Protein AF-A0A0H5CY88-F1 (afdb_monomer_lite)

Structure (mmCIF, N/CA/C/O backbone):
data_AF-A0A0H5CY88-F1
#
_entry.id   AF-A0A0H5CY88-F1
#
loop_
_atom_site.group_PDB
_atom_site.id
_atom_site.type_symbol
_atom_site.label_atom_id
_atom_site.label_alt_id
_atom_site.label_comp_id
_atom_site.label_asym_id
_atom_site.label_entity_id
_atom_site.label_seq_id
_atom_site.pdbx_PDB_ins_code
_atom_site.Cartn_x
_atom_site.Cartn_y
_atom_site.Cartn_z
_atom_site.occupancy
_atom_site.B_iso_or_equiv
_atom_site.auth_seq_id
_atom_site.auth_comp_id
_atom_site.auth_asym_id
_atom_site.auth_atom_id
_atom_site.pdbx_PDB_model_num
ATOM 1 N N . MET A 1 1 ? -4.247 -7.284 -29.273 1.00 38.53 1 MET A N 1
ATOM 2 C CA . MET A 1 1 ? -3.853 -8.419 -28.415 1.00 38.53 1 MET A CA 1
ATOM 3 C C . MET A 1 1 ? -3.224 -7.793 -27.174 1.00 38.53 1 MET A C 1
ATOM 5 O O . MET A 1 1 ? -2.034 -7.542 -27.180 1.00 38.53 1 MET A O 1
ATOM 9 N N . SER A 1 2 ? -3.966 -7.184 -26.248 1.00 50.31 2 SER A N 1
ATOM 10 C CA . SER A 1 2 ? -5.011 -7.745 -25.372 1.00 50.31 2 SER A CA 1
ATOM 11 C C . SER A 1 2 ? -4.508 -8.981 -24.635 1.00 50.31 2 SER A C 1
ATOM 13 O O . SER A 1 2 ? -4.154 -9.957 -25.282 1.00 50.31 2 SER A O 1
ATOM 15 N N . GLU A 1 3 ? -4.519 -8.888 -23.304 1.00 47.97 3 GLU A N 1
ATOM 16 C CA . GLU A 1 3 ? -4.336 -9.984 -22.345 1.00 47.97 3 GLU A CA 1
ATOM 17 C C . GLU A 1 3 ? -2.895 -10.426 -22.058 1.00 47.97 3 GLU A C 1
ATOM 19 O O . GLU A 1 3 ? -2.565 -11.607 -22.073 1.00 47.97 3 GLU A O 1
ATOM 24 N N . THR A 1 4 ? -2.055 -9.494 -21.593 1.00 49.97 4 THR A N 1
ATOM 25 C CA . THR A 1 4 ? -1.116 -9.873 -20.525 1.00 49.97 4 THR A CA 1
ATOM 26 C C . THR A 1 4 ? -1.952 -10.036 -19.264 1.00 49.97 4 THR A C 1
ATOM 28 O O . THR A 1 4 ? -2.118 -9.094 -18.487 1.00 49.97 4 THR A O 1
ATOM 31 N N . GLY A 1 5 ? -2.565 -11.212 -19.112 1.00 43.84 5 GLY A N 1
ATOM 32 C CA . GLY A 1 5 ? -3.193 -11.614 -17.864 1.00 43.84 5 GLY A CA 1
ATOM 33 C C . GLY A 1 5 ? -2.219 -11.301 -16.737 1.00 43.84 5 GLY A C 1
ATOM 34 O O . GLY A 1 5 ? -1.060 -11.716 -16.773 1.00 43.84 5 GLY A O 1
ATOM 35 N N . ALA A 1 6 ? -2.661 -10.485 -15.788 1.00 52.94 6 ALA A N 1
ATOM 36 C CA . ALA A 1 6 ? -1.883 -10.097 -14.631 1.00 52.94 6 ALA A CA 1
ATOM 37 C C . ALA A 1 6 ? -1.744 -11.308 -13.698 1.00 52.94 6 ALA A C 1
ATOM 39 O O . ALA A 1 6 ? -2.361 -11.375 -12.638 1.00 52.94 6 ALA A O 1
ATOM 40 N N . VAL A 1 7 ? -0.954 -12.300 -14.111 1.00 52.16 7 VAL A N 1
ATOM 41 C CA . VAL A 1 7 ? -0.607 -13.483 -13.324 1.00 52.16 7 VAL A CA 1
ATOM 42 C C . VAL A 1 7 ? 0.356 -13.019 -12.227 1.00 52.16 7 VAL A C 1
ATOM 44 O O . VAL A 1 7 ? 1.568 -13.159 -12.335 1.00 52.16 7 VAL A O 1
ATOM 47 N N . GLY A 1 8 ? -0.175 -12.339 -11.209 1.00 60.16 8 GLY A N 1
ATOM 48 C CA . GLY A 1 8 ? 0.603 -11.820 -10.082 1.00 60.16 8 GLY A CA 1
ATOM 49 C C . GLY A 1 8 ? 0.227 -10.423 -9.587 1.00 60.16 8 GLY A C 1
ATOM 50 O O . GLY A 1 8 ? 0.855 -9.959 -8.635 1.00 60.16 8 GLY A O 1
ATOM 51 N N . ALA A 1 9 ? -0.762 -9.745 -10.182 1.00 70.19 9 ALA A N 1
ATOM 52 C CA . ALA A 1 9 ? -1.317 -8.542 -9.564 1.00 70.19 9 ALA A CA 1
ATOM 53 C C . ALA A 1 9 ? -2.332 -8.948 -8.489 1.00 70.19 9 ALA A C 1
ATOM 55 O O . ALA A 1 9 ? -3.281 -9.679 -8.760 1.00 70.19 9 ALA A O 1
ATOM 56 N N . VAL A 1 10 ? -2.106 -8.484 -7.265 1.00 83.19 10 VAL A N 1
ATOM 57 C CA . VAL A 1 10 ? -3.009 -8.655 -6.127 1.00 83.19 10 VAL A CA 1
ATOM 58 C C . VAL A 1 10 ? -3.713 -7.327 -5.879 1.00 83.19 10 VAL A C 1
ATOM 60 O O . VAL A 1 10 ? -3.130 -6.253 -6.053 1.00 83.19 10 VAL A O 1
ATOM 63 N N . GLU A 1 11 ? -4.977 -7.404 -5.479 1.00 86.38 11 GLU A N 1
ATOM 64 C CA . GLU A 1 11 ? -5.760 -6.241 -5.085 1.00 86.38 11 GLU A CA 1
ATOM 65 C C . GLU A 1 11 ? -5.448 -5.837 -3.639 1.00 86.38 11 GLU A C 1
ATOM 67 O O . GLU A 1 11 ? -5.572 -6.620 -2.691 1.00 86.38 11 GLU A O 1
ATOM 72 N N . TYR A 1 12 ? -5.081 -4.574 -3.458 1.00 87.94 12 TYR A N 1
ATOM 73 C CA . TYR A 1 12 ? -4.826 -3.968 -2.161 1.00 87.94 12 TYR A CA 1
ATOM 74 C C . TYR A 1 12 ? -5.811 -2.833 -1.930 1.00 87.94 12 TYR A C 1
ATOM 76 O O . TYR A 1 12 ? -5.964 -1.943 -2.764 1.00 87.94 12 TYR A O 1
ATOM 84 N N . ALA A 1 13 ? -6.473 -2.859 -0.780 1.00 89.75 13 ALA A N 1
ATOM 85 C CA . ALA A 1 13 ? -7.296 -1.757 -0.324 1.00 89.75 13 ALA A CA 1
ATOM 86 C C . ALA A 1 13 ? -6.401 -0.678 0.289 1.00 89.75 13 ALA A C 1
ATOM 88 O O . ALA A 1 13 ? -5.560 -0.962 1.148 1.00 89.75 13 ALA A O 1
ATOM 89 N N . VAL A 1 14 ? -6.597 0.560 -0.141 1.00 90.62 14 VAL A N 1
ATOM 90 C CA . VAL A 1 14 ? -5.964 1.736 0.438 1.00 90.62 14 VAL A CA 1
ATOM 91 C C . VAL A 1 14 ? -6.683 2.056 1.740 1.00 90.62 14 VAL A C 1
ATOM 93 O O . VAL A 1 14 ? -7.856 2.411 1.742 1.00 90.62 14 VAL A O 1
ATOM 96 N N . VAL A 1 15 ? -5.982 1.908 2.860 1.00 89.38 15 VAL A N 1
ATOM 97 C CA . VAL A 1 15 ? -6.517 2.198 4.204 1.00 89.38 15 VAL A CA 1
ATOM 98 C C . VAL A 1 15 ? -6.101 3.575 4.713 1.00 89.38 15 VAL A C 1
ATOM 100 O O . VAL A 1 15 ? -6.482 3.954 5.808 1.00 89.38 15 VAL A O 1
ATOM 103 N N . GLN A 1 16 ? -5.291 4.305 3.943 1.00 87.31 16 GLN A N 1
ATOM 104 C CA . GLN A 1 16 ? -4.905 5.683 4.228 1.00 87.31 16 GLN A CA 1
ATOM 105 C C . GLN A 1 16 ? -4.543 6.388 2.919 1.00 87.31 16 GLN A C 1
ATOM 107 O O . GLN A 1 16 ? -3.806 5.827 2.106 1.00 87.31 16 GLN A O 1
ATOM 112 N N . ALA A 1 17 ? -5.024 7.618 2.720 1.00 90.81 17 ALA A N 1
ATOM 113 C CA . ALA A 1 17 ? -4.712 8.393 1.523 1.00 90.81 17 ALA A CA 1
ATOM 114 C C . ALA A 1 17 ? -3.200 8.660 1.402 1.00 90.81 17 ALA A C 1
ATOM 116 O O . ALA A 1 17 ? -2.599 9.241 2.307 1.00 90.81 17 ALA A O 1
ATOM 117 N N . ARG A 1 18 ? -2.586 8.230 0.294 1.00 88.94 18 ARG A N 1
ATOM 118 C CA . ARG A 1 18 ? -1.150 8.401 0.038 1.00 88.94 18 ARG A CA 1
ATOM 119 C C . ARG A 1 18 ? -0.801 8.244 -1.435 1.00 88.94 18 ARG A C 1
ATOM 121 O O . ARG A 1 18 ? -1.582 7.720 -2.226 1.00 88.94 18 ARG A O 1
ATOM 128 N N . GLU A 1 19 ? 0.422 8.620 -1.780 1.00 90.31 19 GLU A N 1
ATOM 129 C CA . GLU A 1 19 ? 0.998 8.286 -3.076 1.00 90.31 19 GLU A CA 1
ATOM 130 C C . GLU A 1 19 ? 1.388 6.801 -3.146 1.00 90.31 19 GLU A C 1
ATOM 132 O O . GLU A 1 19 ? 2.091 6.274 -2.273 1.00 90.31 19 GLU A O 1
ATOM 137 N N . ILE A 1 20 ? 0.915 6.136 -4.199 1.00 88.44 20 ILE A N 1
ATOM 138 C CA . ILE A 1 20 ? 1.165 4.735 -4.526 1.00 88.44 20 ILE A CA 1
ATOM 139 C C . ILE A 1 20 ? 1.621 4.681 -5.980 1.00 88.44 20 ILE A C 1
ATOM 141 O O . ILE A 1 20 ? 0.867 5.067 -6.872 1.00 88.44 20 ILE A O 1
ATOM 145 N N . LEU A 1 21 ? 2.842 4.195 -6.220 1.00 85.69 21 LEU A N 1
ATOM 146 C CA . LEU A 1 21 ? 3.442 4.123 -7.561 1.00 85.69 21 LEU A CA 1
ATOM 147 C C . LEU A 1 21 ? 3.405 5.471 -8.323 1.00 85.69 21 LEU A C 1
ATOM 149 O O . LEU A 1 21 ? 3.167 5.492 -9.527 1.00 85.69 21 LEU A O 1
ATOM 153 N N . GLY A 1 22 ? 3.595 6.597 -7.625 1.00 87.75 22 GLY A N 1
ATOM 154 C CA . GLY A 1 22 ? 3.541 7.941 -8.221 1.00 87.75 22 GLY A CA 1
ATOM 155 C C . GLY A 1 22 ? 2.128 8.485 -8.465 1.00 87.75 22 GLY A C 1
ATOM 156 O O . GLY A 1 22 ? 1.974 9.533 -9.084 1.00 87.75 22 GLY A O 1
ATOM 157 N N . VAL A 1 23 ? 1.084 7.790 -7.998 1.00 89.50 23 VAL A N 1
ATOM 158 C CA . VAL A 1 23 ? -0.310 8.237 -8.115 1.00 89.50 23 VAL A CA 1
ATOM 159 C C . VAL A 1 23 ? -0.902 8.444 -6.730 1.00 89.50 23 VAL A C 1
ATOM 161 O O . VAL A 1 23 ? -0.898 7.536 -5.898 1.00 89.50 23 VAL A O 1
ATOM 164 N N . TRP A 1 24 ? -1.461 9.627 -6.484 1.00 91.88 24 TRP A N 1
ATOM 165 C CA . TRP A 1 24 ? -2.184 9.899 -5.247 1.00 91.88 2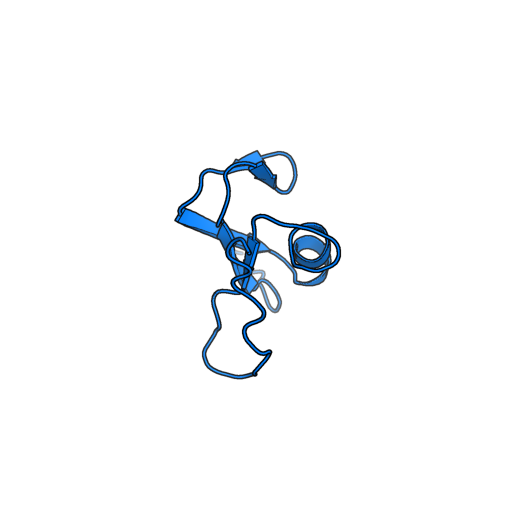4 TRP A CA 1
ATOM 166 C C . TRP A 1 24 ? -3.477 9.081 -5.182 1.00 91.88 24 TRP A C 1
ATOM 168 O O . TRP A 1 24 ? -4.346 9.197 -6.049 1.00 91.88 24 TRP A O 1
ATOM 178 N N . ARG A 1 25 ? -3.614 8.253 -4.145 1.00 91.50 25 ARG A N 1
ATOM 179 C CA . ARG A 1 25 ? -4.792 7.420 -3.888 1.00 91.50 25 ARG A CA 1
ATOM 180 C C . ARG A 1 25 ? -5.463 7.839 -2.595 1.00 91.50 25 ARG A C 1
ATOM 182 O O . ARG A 1 25 ? -4.802 8.250 -1.644 1.00 91.50 25 ARG A O 1
ATOM 189 N N . LYS A 1 26 ? -6.788 7.742 -2.574 1.00 92.19 26 LYS A N 1
ATOM 190 C CA . LYS A 1 26 ? -7.609 8.053 -1.402 1.00 92.19 26 LYS A CA 1
ATOM 191 C C . LYS A 1 26 ? -7.866 6.788 -0.591 1.00 92.19 26 LYS A C 1
ATOM 193 O O . LYS A 1 26 ? -7.810 5.684 -1.122 1.00 92.19 26 LYS A O 1
ATOM 198 N N . GLU A 1 27 ? -8.149 6.960 0.694 1.00 88.12 27 GLU A N 1
ATOM 199 C CA . GLU A 1 27 ? -8.648 5.871 1.533 1.00 88.12 27 GLU A CA 1
ATOM 200 C C . GLU A 1 27 ? -9.941 5.286 0.941 1.00 88.12 27 GLU A C 1
ATOM 202 O O . GLU A 1 27 ? -10.781 6.023 0.425 1.00 88.12 27 GLU A O 1
ATOM 207 N N . GLY A 1 28 ? -10.073 3.960 0.980 1.00 87.06 28 GLY A N 1
ATOM 208 C CA . GLY A 1 28 ? -11.190 3.213 0.401 1.00 87.06 28 GLY A CA 1
ATOM 209 C C . GLY A 1 28 ? -10.990 2.793 -1.059 1.00 87.06 28 GLY A C 1
ATOM 210 O O . GLY A 1 28 ? -11.719 1.926 -1.537 1.00 87.06 28 GLY A O 1
ATOM 211 N N . GLU A 1 29 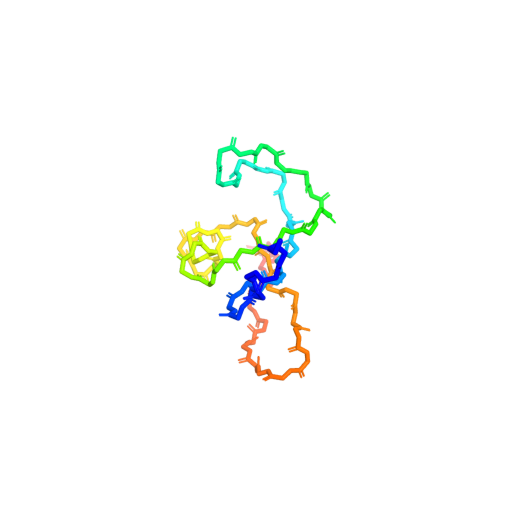? -9.989 3.336 -1.757 1.00 88.25 29 GLU A N 1
ATOM 212 C CA . GLU A 1 29 ? -9.648 2.913 -3.120 1.00 88.25 29 GLU A CA 1
ATOM 213 C C . GLU A 1 29 ? -9.063 1.492 -3.138 1.00 88.25 29 GLU A C 1
ATOM 215 O O . GLU A 1 29 ? -8.423 1.047 -2.183 1.00 88.25 29 GLU A O 1
ATOM 220 N N . VAL A 1 30 ? -9.226 0.784 -4.256 1.00 88.56 30 VAL A N 1
ATOM 221 C CA . VAL A 1 30 ? -8.570 -0.508 -4.494 1.00 88.56 30 VAL A CA 1
ATOM 222 C C . VAL A 1 30 ? -7.549 -0.347 -5.609 1.00 88.56 30 VAL A C 1
ATOM 224 O O . VAL A 1 30 ? -7.848 0.180 -6.679 1.00 88.56 30 VAL A O 1
ATOM 227 N N . VAL A 1 31 ? -6.330 -0.811 -5.358 1.00 87.25 31 VAL A N 1
ATOM 228 C CA . VAL A 1 31 ? -5.228 -0.776 -6.317 1.00 87.25 31 VAL A CA 1
ATOM 229 C C . VAL A 1 31 ? -4.741 -2.188 -6.606 1.00 87.25 31 VAL A C 1
ATOM 231 O O . VAL A 1 31 ? -4.503 -2.974 -5.694 1.00 87.25 31 VAL A O 1
ATOM 234 N N . SER A 1 32 ? -4.581 -2.512 -7.886 1.00 87.44 32 SER A N 1
ATOM 235 C CA . SER A 1 32 ? -3.983 -3.775 -8.323 1.00 87.44 32 SER A CA 1
ATOM 236 C C . SER A 1 32 ? -2.493 -3.575 -8.569 1.00 87.44 32 SER A C 1
ATOM 238 O O . SER A 1 32 ? -2.114 -2.734 -9.384 1.00 87.44 32 SER A O 1
ATOM 240 N N . MET A 1 33 ? -1.639 -4.326 -7.874 1.00 86.81 33 MET A N 1
ATOM 241 C CA . MET A 1 33 ? -0.187 -4.278 -8.083 1.00 86.81 33 MET A CA 1
ATOM 242 C C . MET A 1 33 ? 0.490 -5.583 -7.666 1.00 86.81 33 MET A C 1
ATOM 244 O O . MET A 1 33 ? -0.129 -6.460 -7.069 1.00 86.81 33 MET A O 1
ATOM 248 N N . SER A 1 34 ? 1.782 -5.717 -7.955 1.00 86.00 34 SER A N 1
ATOM 249 C CA . SER A 1 34 ? 2.543 -6.893 -7.520 1.00 86.00 34 SER A CA 1
ATOM 250 C C . SER A 1 34 ? 2.828 -6.875 -6.004 1.00 86.00 34 SER A C 1
ATOM 252 O O . SER A 1 34 ? 3.071 -5.803 -5.442 1.00 86.00 34 SER A O 1
ATOM 254 N N . PRO A 1 35 ? 2.915 -8.039 -5.329 1.00 83.50 35 PRO A N 1
ATOM 255 C CA . PRO A 1 35 ? 3.263 -8.109 -3.906 1.00 83.50 35 PRO A CA 1
ATOM 256 C C . PRO A 1 35 ? 4.592 -7.440 -3.551 1.00 83.50 35 PRO A C 1
ATOM 258 O O . PRO A 1 35 ? 4.721 -6.828 -2.494 1.00 83.50 35 PRO A O 1
ATOM 261 N N . ARG A 1 36 ? 5.570 -7.504 -4.461 1.00 86.00 36 ARG A N 1
ATOM 262 C CA . ARG A 1 36 ? 6.884 -6.874 -4.289 1.00 86.00 36 ARG A CA 1
ATOM 263 C C . ARG A 1 36 ? 6.802 -5.348 -4.259 1.00 86.00 36 ARG A C 1
ATOM 265 O O . ARG A 1 36 ? 7.551 -4.717 -3.527 1.00 86.00 36 ARG A O 1
ATOM 272 N N . GLN A 1 37 ? 5.893 -4.755 -5.032 1.00 86.62 37 GLN A N 1
ATOM 273 C CA . GLN A 1 37 ? 5.616 -3.317 -4.967 1.00 86.62 37 GLN A CA 1
ATOM 274 C C . GLN A 1 37 ? 4.818 -2.977 -3.707 1.00 86.62 37 GLN A C 1
ATOM 276 O O . GLN A 1 37 ? 5.143 -2.015 -3.013 1.00 86.62 37 GLN A O 1
ATOM 281 N N . ALA A 1 38 ? 3.819 -3.799 -3.372 1.00 86.00 38 ALA A N 1
ATOM 282 C CA . ALA A 1 38 ? 2.977 -3.588 -2.202 1.00 86.00 38 ALA A CA 1
ATOM 283 C C . ALA A 1 38 ? 3.748 -3.678 -0.876 1.00 86.00 38 ALA A C 1
ATOM 285 O O . ALA A 1 38 ? 3.362 -3.009 0.078 1.00 86.00 38 ALA A O 1
ATOM 286 N N . GLN A 1 39 ? 4.851 -4.439 -0.799 1.00 86.62 39 GLN A N 1
ATOM 287 C CA . GLN A 1 39 ? 5.623 -4.612 0.442 1.00 86.62 39 GLN A CA 1
ATOM 288 C C . GLN A 1 39 ? 6.040 -3.278 1.089 1.00 86.62 39 GLN A C 1
ATOM 290 O O . GLN A 1 39 ? 6.102 -3.186 2.309 1.00 86.62 39 GLN A O 1
ATOM 295 N N . TYR A 1 40 ? 6.299 -2.241 0.284 1.00 87.75 40 TYR A N 1
ATOM 296 C CA . TYR A 1 40 ? 6.708 -0.911 0.758 1.00 87.75 40 TYR A CA 1
ATOM 297 C C . TYR A 1 40 ? 5.555 -0.090 1.353 1.00 87.75 40 TYR A C 1
ATOM 299 O O . TYR A 1 40 ? 5.770 0.967 1.943 1.00 87.75 40 TYR A O 1
ATOM 307 N N . TYR A 1 41 ? 4.326 -0.570 1.199 1.00 87.50 41 TYR A N 1
ATOM 308 C CA . TYR A 1 41 ? 3.095 0.060 1.668 1.00 87.50 41 TYR A CA 1
ATOM 309 C C . TYR A 1 41 ? 2.349 -0.808 2.697 1.00 87.50 41 TYR A C 1
ATOM 311 O O . TYR A 1 41 ? 1.342 -0.374 3.257 1.00 87.50 41 TYR A O 1
ATOM 319 N N . LEU A 1 42 ? 2.843 -2.023 2.953 1.00 85.75 42 LEU A N 1
ATOM 320 C CA . LEU A 1 42 ? 2.305 -2.986 3.910 1.00 85.75 42 LEU A CA 1
ATOM 321 C C . LEU A 1 42 ? 3.179 -3.044 5.167 1.00 85.75 42 LEU A C 1
ATOM 323 O O . LEU A 1 42 ? 4.400 -2.911 5.103 1.00 85.75 42 LEU A O 1
ATOM 327 N N . GLN A 1 43 ? 2.558 -3.304 6.314 1.00 80.00 43 GLN A N 1
ATOM 328 C CA . GLN A 1 43 ? 3.274 -3.514 7.574 1.00 80.00 43 GLN A CA 1
ATOM 329 C C . GLN A 1 43 ? 4.234 -4.722 7.482 1.00 80.00 43 GLN A C 1
ATOM 331 O O . GLN A 1 43 ? 3.886 -5.713 6.835 1.00 80.00 43 GLN A O 1
ATOM 336 N N . PRO A 1 44 ? 5.415 -4.686 8.138 1.00 79.06 44 PRO A N 1
ATOM 337 C CA . PRO A 1 44 ? 5.931 -3.616 9.007 1.00 79.06 44 PRO A CA 1
ATOM 338 C C . PRO A 1 44 ? 6.694 -2.503 8.266 1.00 79.06 44 PRO A C 1
ATOM 340 O O . PRO A 1 44 ? 6.985 -1.469 8.856 1.00 79.06 44 PRO A O 1
ATOM 343 N N . TYR A 1 45 ? 7.048 -2.712 6.998 1.00 78.31 45 TYR A N 1
ATOM 344 C CA . TYR A 1 45 ? 7.940 -1.817 6.250 1.00 78.31 45 TYR A CA 1
ATOM 345 C C . TYR A 1 45 ? 7.241 -0.556 5.726 1.00 78.31 45 TYR A C 1
ATOM 347 O O . TYR A 1 45 ? 7.893 0.451 5.463 1.00 78.31 45 TYR A O 1
ATOM 355 N N . GLY A 1 46 ? 5.920 -0.609 5.587 1.00 79.50 46 GLY A N 1
ATOM 356 C CA . GLY A 1 46 ? 5.070 0.490 5.156 1.00 79.50 46 GLY A CA 1
ATOM 357 C C . GLY A 1 46 ? 3.725 0.512 5.876 1.00 79.50 46 GLY A C 1
ATOM 358 O O . GLY A 1 46 ? 3.424 -0.320 6.729 1.00 79.50 46 GLY A O 1
ATOM 359 N N . TRP A 1 47 ? 2.896 1.489 5.522 1.00 80.69 47 TRP A N 1
ATOM 360 C CA . TRP A 1 47 ? 1.544 1.679 6.053 1.00 80.69 47 TRP A CA 1
ATOM 361 C C . TRP A 1 47 ? 0.628 2.209 4.941 1.00 80.69 47 TRP A C 1
ATOM 363 O O . TRP A 1 47 ? 1.104 2.832 3.993 1.00 80.69 47 TRP A O 1
ATOM 373 N N . GLY A 1 48 ? -0.683 1.998 5.029 1.00 84.12 48 GLY A N 1
ATOM 374 C CA . GLY A 1 48 ? -1.651 2.612 4.108 1.00 84.12 48 GLY A CA 1
ATOM 375 C C . GLY A 1 48 ? -2.150 1.706 2.983 1.00 84.12 48 GLY A C 1
ATOM 376 O O . GLY A 1 48 ? -3.099 2.083 2.300 1.00 84.12 48 GLY A O 1
ATOM 377 N N . LEU A 1 49 ? -1.610 0.491 2.846 1.00 87.69 49 LEU A N 1
ATOM 378 C CA . LEU A 1 49 ? -2.258 -0.594 2.109 1.00 87.69 49 LEU A CA 1
ATOM 379 C C . LEU A 1 49 ? -2.661 -1.740 3.036 1.00 87.69 49 LEU A C 1
ATOM 381 O O . LEU A 1 49 ? -2.020 -2.017 4.050 1.00 87.69 49 LEU A O 1
ATOM 385 N N . ARG A 1 50 ? -3.712 -2.450 2.638 1.00 84.44 50 ARG A N 1
ATOM 386 C CA . ARG A 1 50 ? -4.125 -3.728 3.208 1.00 84.44 50 ARG A CA 1
ATOM 387 C C . ARG A 1 50 ? -4.382 -4.699 2.070 1.00 84.44 50 ARG A C 1
ATOM 389 O O . ARG A 1 50 ? -5.119 -4.379 1.143 1.00 84.44 50 ARG A O 1
ATOM 396 N N . ALA A 1 51 ? -3.794 -5.891 2.136 1.00 80.31 51 ALA A N 1
ATOM 397 C CA . ALA A 1 51 ? -4.136 -6.953 1.197 1.00 80.31 51 ALA A CA 1
ATOM 398 C C . ALA A 1 51 ? -5.631 -7.255 1.333 1.00 80.31 51 ALA A C 1
ATOM 400 O O . ALA A 1 51 ? -6.094 -7.626 2.418 1.00 80.31 51 ALA A O 1
ATOM 401 N N . LYS A 1 52 ? -6.394 -7.057 0.255 1.00 71.62 52 LYS A N 1
ATOM 402 C CA . LYS A 1 52 ? -7.780 -7.507 0.215 1.00 71.62 52 LYS A CA 1
ATOM 403 C C . LYS A 1 52 ? -7.673 -9.014 0.037 1.00 71.62 52 LYS A C 1
ATOM 405 O O . LYS A 1 52 ? -7.264 -9.481 -1.018 1.00 71.62 52 LYS A O 1
ATOM 410 N N . ALA A 1 53 ? -7.871 -9.760 1.122 1.00 54.38 53 ALA A N 1
ATOM 411 C CA . ALA A 1 53 ? -7.677 -11.200 1.116 1.00 54.38 53 ALA A CA 1
ATOM 412 C C . ALA A 1 53 ? -8.556 -11.821 0.021 1.00 54.38 53 ALA A C 1
ATOM 414 O O . ALA A 1 53 ? -9.763 -11.962 0.196 1.00 54.38 53 ALA A O 1
ATOM 415 N N . VAL A 1 54 ? -7.949 -12.214 -1.100 1.00 49.19 54 VAL A N 1
ATOM 416 C CA . VAL A 1 54 ? -8.459 -13.338 -1.878 1.00 49.19 54 VAL A CA 1
ATOM 417 C C . VAL A 1 54 ? -8.485 -14.500 -0.894 1.00 49.19 54 VAL A C 1
ATOM 419 O O . VAL A 1 54 ? -7.4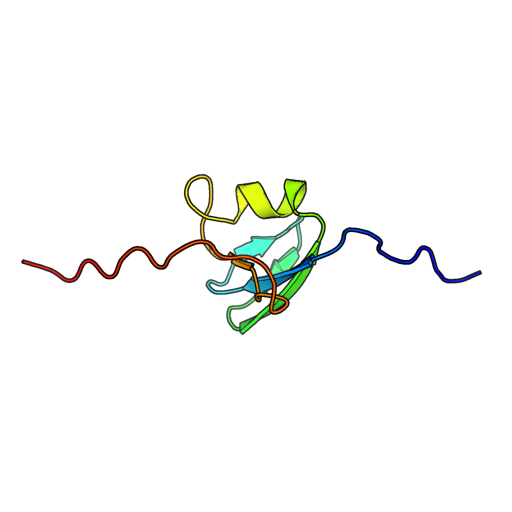46 -14.872 -0.350 1.00 49.19 54 VAL A O 1
ATOM 422 N N . ALA A 1 55 ? -9.689 -14.942 -0.531 1.00 42.78 55 ALA A N 1
ATOM 423 C CA . ALA A 1 55 ? -9.934 -15.916 0.524 1.00 42.78 55 ALA A CA 1
ATOM 424 C C . ALA A 1 55 ? -9.060 -17.163 0.308 1.00 42.78 55 ALA A C 1
ATOM 426 O O . ALA A 1 55 ? -9.391 -18.020 -0.504 1.00 42.7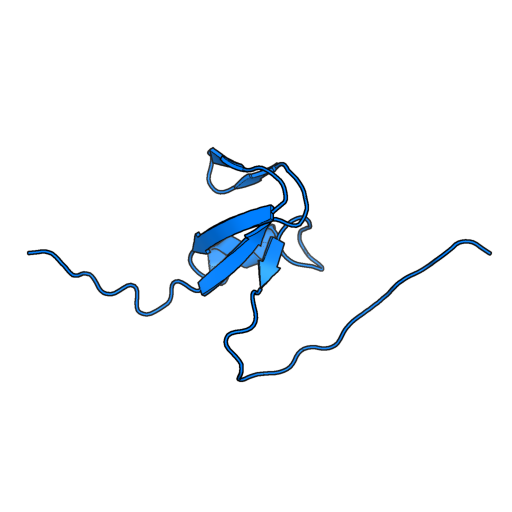8 55 ALA A O 1
ATOM 427 N N . GLY A 1 56 ? -7.903 -17.237 0.977 1.00 44.22 56 GLY A N 1
ATOM 428 C CA . GLY A 1 56 ? -6.970 -18.325 0.696 1.00 44.22 56 GLY A CA 1
ATOM 429 C C . GLY A 1 56 ? -5.505 -18.172 1.099 1.00 44.22 56 GLY A C 1
ATOM 430 O O . GLY A 1 56 ? -4.681 -18.775 0.430 1.00 44.22 56 GLY A O 1
ATOM 431 N N . LYS A 1 57 ? -5.134 -17.428 2.150 1.00 39.97 57 LYS A N 1
ATOM 432 C CA . LYS A 1 57 ? -3.993 -17.768 3.039 1.00 39.97 57 LYS A CA 1
ATOM 433 C C . LYS A 1 57 ? -3.839 -16.704 4.128 1.00 39.97 57 LYS A C 1
ATOM 435 O O . LYS A 1 57 ? -3.764 -15.513 3.851 1.00 39.97 57 LYS A O 1
ATOM 440 N N . SER A 1 58 ? -3.795 -17.170 5.364 1.00 48.72 58 SER A N 1
ATOM 441 C CA . SER A 1 58 ? -3.708 -16.411 6.606 1.00 48.72 58 SER A CA 1
ATOM 442 C C . SER A 1 58 ? -2.467 -15.518 6.732 1.00 48.72 58 SER A C 1
ATOM 444 O O . SER A 1 58 ? -1.357 -15.957 6.447 1.00 48.72 58 SER A O 1
ATOM 446 N N . ALA A 1 59 ? -2.649 -14.333 7.320 1.00 44.81 59 ALA A N 1
ATO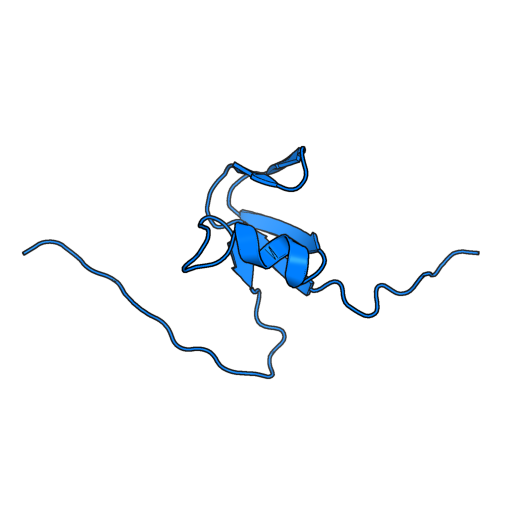M 447 C CA . ALA A 1 59 ? -1.718 -13.754 8.293 1.00 44.81 59 ALA A CA 1
ATOM 448 C C . ALA A 1 59 ? -2.514 -12.894 9.302 1.00 44.81 59 ALA A C 1
ATOM 450 O O . ALA A 1 59 ? -3.500 -12.263 8.909 1.00 44.81 59 ALA A O 1
ATOM 451 N N . PRO A 1 60 ? -2.160 -12.931 10.599 1.00 44.69 60 PRO A N 1
ATOM 452 C CA . PRO A 1 60 ? -3.054 -12.571 11.693 1.00 44.69 60 PRO A CA 1
ATOM 453 C C . PRO A 1 60 ? -3.155 -11.061 11.906 1.00 44.69 60 PRO A C 1
ATOM 455 O O . PRO A 1 60 ? -2.212 -10.305 11.682 1.00 44.69 60 PRO A O 1
ATOM 458 N N . ALA A 1 61 ? -4.317 -10.651 12.407 1.00 58.41 61 ALA A N 1
ATOM 459 C CA . ALA A 1 61 ? -4.532 -9.340 12.988 1.00 58.41 61 ALA A CA 1
ATOM 460 C C . ALA A 1 61 ? -3.529 -9.080 14.129 1.00 58.41 61 ALA A C 1
ATOM 462 O O . ALA A 1 61 ? -3.406 -9.871 15.062 1.00 58.41 61 ALA A O 1
ATOM 463 N N . LYS A 1 62 ? -2.837 -7.947 14.047 1.00 45.69 62 LYS A N 1
ATOM 464 C CA . LYS A 1 62 ? -2.113 -7.274 15.131 1.00 45.69 62 LYS A CA 1
ATOM 465 C C . LYS A 1 62 ? -2.129 -5.785 14.776 1.00 45.69 62 LYS A C 1
ATOM 467 O O . LYS A 1 62 ? -1.803 -5.448 13.647 1.00 45.69 62 LYS A O 1
ATOM 472 N N . THR A 1 63 ? -2.481 -4.834 15.622 1.00 38.78 63 THR A N 1
ATOM 473 C CA . THR A 1 63 ? -3.054 -4.858 16.966 1.00 38.78 63 THR A CA 1
ATOM 474 C C . THR A 1 63 ? -3.637 -3.462 17.124 1.00 38.78 63 THR A C 1
ATOM 476 O O . THR A 1 63 ? -2.963 -2.476 16.832 1.00 38.78 63 THR A O 1
ATOM 479 N N . GLU A 1 64 ? -4.875 -3.380 17.581 1.00 44.91 64 GLU A N 1
ATOM 480 C CA . GLU A 1 64 ? -5.334 -2.241 18.357 1.00 44.91 64 GLU A CA 1
ATOM 481 C C . GLU A 1 64 ? -4.364 -2.067 19.539 1.00 44.91 64 GLU A C 1
ATOM 483 O O . GLU A 1 64 ? -4.122 -2.997 20.305 1.00 44.91 64 GLU A O 1
ATOM 488 N N . THR A 1 65 ? -3.727 -0.909 19.668 1.00 37.84 65 THR A N 1
ATOM 489 C CA . THR A 1 65 ? -3.167 -0.483 20.953 1.00 37.84 65 THR A CA 1
ATOM 490 C C . THR A 1 65 ? -3.755 0.878 21.245 1.00 37.84 65 THR A C 1
ATOM 492 O O . THR A 1 65 ? -3.226 1.925 20.877 1.00 37.84 65 THR A O 1
ATOM 495 N N . ALA A 1 66 ? -4.936 0.807 21.851 1.00 47.34 66 ALA A N 1
ATOM 496 C CA . ALA A 1 66 ? -5.508 1.878 22.626 1.00 47.34 66 ALA A CA 1
ATOM 497 C C . ALA A 1 66 ? -4.633 2.142 23.866 1.00 47.34 66 ALA A C 1
ATOM 499 O O . ALA A 1 66 ? -4.170 1.222 24.535 1.00 47.34 66 ALA A O 1
ATOM 500 N N . LYS A 1 67 ? -4.420 3.436 24.098 1.00 38.53 67 LYS A N 1
ATOM 501 C CA . LYS A 1 67 ? -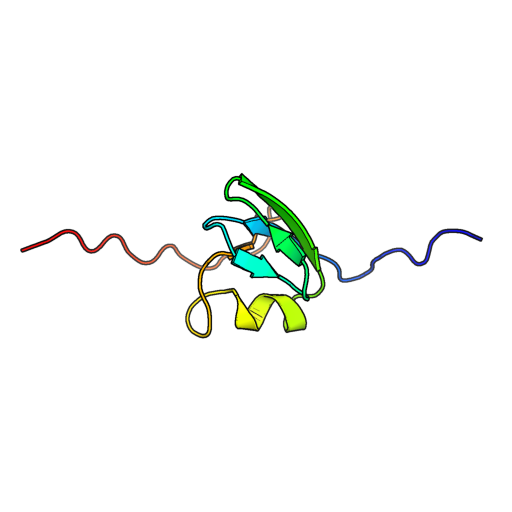4.104 4.163 25.336 1.00 38.53 67 LYS A CA 1
ATOM 502 C C . LYS A 1 67 ? -4.225 3.376 26.660 1.00 38.53 67 LYS A C 1
ATOM 504 O O . LYS A 1 67 ? -5.285 2.824 26.947 1.00 38.53 67 LYS A O 1
ATOM 509 N N . GLY A 1 68 ? -3.191 3.482 27.499 1.00 46.31 68 GLY A N 1
ATOM 510 C CA . GLY A 1 68 ? -3.190 3.201 28.939 1.00 46.31 68 GLY A CA 1
ATOM 511 C C . GLY A 1 68 ? -2.227 4.146 29.636 1.00 46.31 68 GLY A C 1
ATOM 512 O O . GLY A 1 68 ? -1.073 4.210 29.159 1.00 46.31 68 GLY A O 1
#

Sequence (68 aa):
MSETGAVGAVEYAVVQAREILGVWRKEGEVVSMSPRQAQYYLQPYGWGLRAKAVAGKSAPAKTETAKG

Organism: NCBI:txid481446

pLDDT: mean 72.05, std 19.37, range [37.84, 92.19]

Foldseek 3Di:
DDDPPCPAWFKKAFCAFDDQPNDTDHHRDIDTDHPVSCVCCDPPNHHGIDGPDPPDDDDDDDDDDDDD

Radius of gyration: 13.76 Å; chains: 1; bounding box: 19×28×57 Å

Secondary structure (DSSP, 8-state):
------TT-EEEEESS-EEETTEEE-TT-EEEE-HHHHTTTSTTT--SEEE---SS------------